Protein AF-A0A416ZL08-F1 (afdb_monomer_lite)

Structure (mmCIF, N/CA/C/O backbone):
data_AF-A0A416ZL08-F1
#
_entry.id   AF-A0A416ZL08-F1
#
loop_
_atom_site.group_PDB
_atom_site.id
_atom_site.type_symbol
_atom_site.label_atom_id
_atom_site.label_alt_id
_atom_site.label_comp_id
_atom_site.label_asym_id
_atom_site.label_entity_id
_atom_site.label_seq_id
_atom_site.pdbx_PDB_ins_code
_atom_site.Cartn_x
_atom_site.Cartn_y
_atom_site.Cartn_z
_atom_site.occupancy
_atom_site.B_iso_or_equiv
_atom_site.auth_seq_id
_atom_site.auth_comp_id
_atom_site.auth_asym_id
_atom_site.auth_atom_id
_atom_site.pdbx_PDB_model_num
ATOM 1 N N . MET A 1 1 ? 35.068 2.339 -44.723 1.00 61.75 1 MET A N 1
ATOM 2 C CA . MET A 1 1 ? 34.286 2.954 -43.626 1.00 61.75 1 MET A CA 1
ATOM 3 C C . MET A 1 1 ? 35.271 3.389 -42.554 1.00 61.75 1 MET A C 1
ATOM 5 O O . MET A 1 1 ? 36.234 2.659 -42.349 1.00 61.75 1 MET A O 1
ATOM 9 N N . ALA A 1 2 ? 35.086 4.562 -41.941 1.00 67.25 2 ALA A N 1
ATOM 10 C CA . ALA A 1 2 ? 35.896 4.962 -40.785 1.00 67.25 2 ALA A CA 1
ATOM 11 C C . ALA A 1 2 ? 35.745 3.919 -39.664 1.00 67.25 2 ALA A C 1
ATOM 13 O O . ALA A 1 2 ? 34.675 3.313 -39.539 1.00 67.25 2 ALA A O 1
ATOM 14 N N . LYS A 1 3 ? 36.813 3.651 -38.903 1.00 76.50 3 LYS A N 1
ATOM 15 C CA . LYS A 1 3 ? 36.741 2.687 -37.804 1.00 76.50 3 LYS A CA 1
ATOM 16 C C . LYS A 1 3 ? 36.003 3.338 -36.642 1.00 76.50 3 LYS A C 1
ATOM 18 O O . LYS A 1 3 ? 36.237 4.497 -36.326 1.00 76.50 3 LYS A O 1
ATOM 23 N N . PHE A 1 4 ? 35.131 2.572 -35.989 1.00 71.56 4 PHE A N 1
ATOM 24 C CA . PHE A 1 4 ? 34.361 3.048 -34.837 1.00 71.56 4 PHE A CA 1
ATOM 25 C C . PHE A 1 4 ? 35.253 3.570 -33.696 1.00 71.56 4 PHE A C 1
ATOM 27 O O . PHE A 1 4 ? 34.863 4.466 -32.960 1.00 71.56 4 PHE A O 1
ATOM 34 N N . THR A 1 5 ? 36.475 3.043 -33.601 1.00 77.12 5 THR A N 1
ATOM 35 C CA . THR A 1 5 ? 37.510 3.436 -32.636 1.00 77.12 5 THR A CA 1
ATOM 36 C C . THR A 1 5 ? 38.095 4.826 -32.863 1.00 77.12 5 THR A C 1
ATOM 38 O O . THR A 1 5 ? 38.762 5.338 -31.973 1.00 77.12 5 THR A O 1
ATOM 41 N N . ASP A 1 6 ? 37.875 5.425 -34.034 1.00 85.44 6 ASP A N 1
ATOM 42 C CA . ASP A 1 6 ? 38.480 6.706 -34.408 1.00 85.44 6 ASP A CA 1
ATOM 43 C C . ASP A 1 6 ? 37.543 7.892 -34.092 1.00 85.44 6 ASP A C 1
ATOM 45 O O . ASP A 1 6 ? 37.894 9.048 -34.330 1.00 85.44 6 ASP A O 1
ATOM 49 N N . TYR A 1 7 ? 36.337 7.624 -33.573 1.00 83.12 7 TYR A N 1
ATOM 50 C CA . TYR A 1 7 ? 35.376 8.654 -33.186 1.00 83.12 7 TYR A CA 1
ATOM 51 C C . TYR A 1 7 ? 35.675 9.199 -31.788 1.00 83.12 7 TYR A C 1
ATOM 53 O O . TYR A 1 7 ? 35.895 8.447 -30.841 1.00 83.12 7 TYR A O 1
ATOM 61 N N . THR A 1 8 ? 35.631 10.523 -31.646 1.00 87.12 8 THR A N 1
ATOM 62 C CA . THR A 1 8 ? 35.715 11.195 -30.345 1.00 87.12 8 THR A CA 1
ATOM 63 C C . THR A 1 8 ? 34.460 10.923 -29.521 1.00 87.12 8 THR A C 1
ATOM 65 O O . THR A 1 8 ? 33.347 11.013 -30.046 1.00 87.12 8 THR A O 1
ATOM 68 N N . GLU A 1 9 ? 34.628 10.642 -28.229 1.00 86.69 9 GLU A N 1
ATOM 69 C CA . GLU A 1 9 ? 33.509 10.467 -27.303 1.00 86.69 9 GLU A CA 1
ATOM 70 C C . GLU A 1 9 ? 32.683 11.755 -27.177 1.00 86.69 9 GLU A C 1
ATOM 72 O O . GLU A 1 9 ? 33.221 12.861 -27.093 1.00 86.69 9 GLU A O 1
ATOM 77 N N . LYS A 1 10 ? 31.358 11.595 -27.142 1.00 88.56 10 LYS A N 1
ATOM 78 C CA . LYS A 1 10 ? 30.406 12.653 -26.810 1.00 88.56 10 LYS A CA 1
ATOM 79 C C . LYS A 1 10 ? 29.664 12.238 -25.544 1.00 88.56 10 LYS A C 1
ATOM 81 O O . LYS A 1 10 ? 28.910 11.271 -25.572 1.00 88.56 10 LYS A O 1
ATOM 86 N N . THR A 1 11 ? 29.886 12.962 -24.452 1.00 90.44 11 THR A N 1
ATOM 87 C CA . THR A 1 11 ? 29.337 12.633 -23.125 1.00 90.44 11 THR A CA 1
ATOM 88 C C . THR A 1 11 ? 27.880 13.059 -22.959 1.00 90.44 11 THR A C 1
ATOM 90 O O . THR A 1 11 ? 27.131 12.422 -22.225 1.00 90.44 11 THR A O 1
ATOM 93 N N . GLU A 1 12 ? 27.461 14.110 -23.666 1.00 92.62 12 GLU A N 1
ATOM 94 C CA . GLU A 1 12 ? 26.107 14.663 -23.600 1.00 92.62 12 GLU A CA 1
ATOM 95 C C . GLU A 1 12 ? 25.468 14.670 -24.994 1.00 92.62 12 GLU A C 1
ATOM 97 O O . GLU A 1 12 ? 25.734 15.572 -25.799 1.00 92.62 12 GLU A O 1
ATOM 102 N N . PRO A 1 13 ? 24.658 13.653 -25.332 1.00 91.56 13 PRO A N 1
ATOM 103 C CA . PRO A 1 13 ? 23.921 13.647 -26.583 1.00 91.56 13 PRO A CA 1
ATOM 104 C C . PRO A 1 13 ? 22.795 14.688 -26.555 1.00 91.56 13 PRO A C 1
ATOM 106 O O . PRO A 1 13 ? 22.121 14.883 -25.546 1.00 91.56 13 PRO A O 1
ATOM 109 N N . VAL A 1 14 ? 22.560 15.331 -27.693 1.00 95.19 14 VAL A N 1
ATOM 110 C CA . VAL A 1 14 ? 21.415 16.220 -27.926 1.00 95.19 14 VAL A CA 1
ATOM 111 C C . VAL A 1 14 ? 20.379 15.516 -28.791 1.00 95.19 14 VAL A C 1
ATOM 113 O O . VAL A 1 14 ? 20.709 14.627 -29.573 1.00 95.19 14 VAL A O 1
ATOM 116 N N . ASP A 1 15 ? 19.118 15.941 -28.711 1.00 96.06 15 ASP A N 1
ATOM 117 C CA . ASP A 1 15 ? 18.004 15.289 -29.412 1.00 96.06 15 ASP A CA 1
ATOM 118 C C . ASP A 1 15 ? 18.217 15.112 -30.921 1.00 96.06 15 ASP A C 1
ATOM 120 O O . ASP A 1 15 ? 17.666 14.175 -31.500 1.00 96.06 15 ASP A O 1
ATOM 124 N N . THR A 1 16 ? 18.997 15.991 -31.554 1.00 96.31 16 THR A N 1
ATOM 125 C CA . THR A 1 16 ? 19.310 15.973 -32.990 1.00 96.31 16 THR A CA 1
ATOM 126 C C . THR A 1 16 ? 20.454 15.031 -33.373 1.00 96.31 16 THR A C 1
ATOM 128 O O . THR A 1 16 ? 20.628 14.768 -34.565 1.00 96.31 16 THR A O 1
ATOM 131 N N . ASP A 1 17 ? 21.207 14.498 -32.407 1.00 94.69 17 ASP A N 1
ATOM 132 C CA . ASP A 1 17 ? 22.281 13.538 -32.668 1.00 94.69 17 ASP A CA 1
ATOM 133 C C . ASP A 1 17 ? 21.744 12.259 -33.293 1.00 94.69 17 ASP A C 1
ATOM 135 O O . ASP A 1 17 ? 20.591 11.891 -33.091 1.00 94.69 17 ASP A O 1
ATOM 139 N N . LEU A 1 18 ? 22.582 11.557 -34.053 1.00 92.62 18 LEU A N 1
ATOM 140 C CA . LEU A 1 18 ? 22.176 10.353 -34.766 1.00 92.62 18 LEU A CA 1
ATOM 141 C C . LEU A 1 18 ? 22.710 9.096 -34.081 1.00 92.62 18 LEU A C 1
ATOM 143 O O . LEU A 1 18 ? 23.916 8.920 -33.939 1.00 92.62 18 LEU A O 1
ATOM 147 N N . ALA A 1 19 ? 21.802 8.185 -33.744 1.00 89.38 19 ALA A N 1
ATOM 148 C CA . ALA A 1 19 ? 22.124 6.819 -33.362 1.00 89.38 19 ALA A CA 1
ATOM 149 C C . ALA A 1 19 ? 21.985 5.908 -34.586 1.00 89.38 19 ALA A C 1
ATOM 151 O O . ALA A 1 19 ? 20.948 5.917 -35.256 1.00 89.38 19 ALA A O 1
ATOM 152 N N . LEU A 1 20 ? 23.020 5.122 -34.877 1.00 89.06 20 LEU A N 1
ATOM 153 C CA . LEU A 1 20 ? 23.013 4.112 -35.935 1.00 89.06 20 LEU A CA 1
ATOM 154 C C . LEU A 1 20 ? 22.696 2.742 -35.338 1.00 89.06 20 LEU A C 1
ATOM 156 O O . LEU A 1 20 ? 23.271 2.355 -34.325 1.00 89.06 20 LEU A O 1
ATOM 160 N N . ILE A 1 21 ? 21.803 2.004 -35.991 1.00 90.69 21 ILE A N 1
ATOM 161 C CA . ILE A 1 21 ? 21.460 0.631 -35.625 1.00 90.69 21 ILE A CA 1
ATOM 162 C C . ILE A 1 21 ? 21.461 -0.266 -36.860 1.00 90.69 21 ILE A C 1
ATOM 164 O O . ILE A 1 21 ? 21.239 0.193 -37.984 1.00 90.69 21 ILE A O 1
ATOM 168 N N . TYR A 1 22 ? 21.646 -1.561 -36.640 1.00 93.50 22 TYR A N 1
ATOM 169 C CA . TYR A 1 22 ? 21.413 -2.567 -37.665 1.00 93.50 22 TYR A CA 1
ATOM 170 C C . TYR A 1 22 ? 19.979 -3.096 -37.553 1.00 93.50 22 TYR A C 1
ATOM 172 O O . TYR A 1 22 ? 19.615 -3.727 -36.559 1.00 93.50 22 TYR A O 1
ATOM 180 N N . ASP A 1 23 ? 19.149 -2.832 -38.563 1.00 93.88 23 ASP A N 1
ATOM 181 C CA . ASP A 1 23 ? 17.809 -3.409 -38.657 1.00 93.88 23 ASP A CA 1
ATOM 182 C C . ASP A 1 23 ? 17.938 -4.870 -39.089 1.00 93.88 23 ASP A C 1
ATOM 184 O O . ASP A 1 23 ? 18.215 -5.168 -40.252 1.00 93.88 23 ASP A O 1
ATOM 188 N N . THR A 1 24 ? 17.770 -5.780 -38.130 1.00 95.12 24 THR A N 1
ATOM 189 C CA . THR A 1 24 ? 17.949 -7.219 -38.357 1.00 95.12 24 THR A CA 1
ATOM 190 C C . THR A 1 24 ? 16.922 -7.785 -39.353 1.00 95.12 24 THR A C 1
ATOM 192 O O . THR A 1 24 ? 17.351 -8.454 -40.295 1.00 95.12 24 THR A O 1
ATOM 195 N N . PRO A 1 25 ? 15.604 -7.503 -39.234 1.00 94.56 25 PRO A N 1
ATOM 196 C CA . PRO A 1 25 ? 14.620 -7.907 -40.244 1.00 94.56 25 PRO A CA 1
ATOM 197 C C . PRO A 1 25 ? 14.918 -7.402 -41.661 1.00 94.56 25 PRO A C 1
ATOM 199 O O . PRO A 1 25 ? 14.831 -8.172 -42.616 1.00 94.56 25 PRO A O 1
ATOM 202 N N . ALA A 1 26 ? 15.275 -6.123 -41.814 1.00 94.75 26 ALA A N 1
ATOM 203 C CA . ALA A 1 26 ? 15.503 -5.519 -43.128 1.00 94.75 26 ALA A CA 1
ATOM 204 C C . ALA A 1 26 ? 16.938 -5.710 -43.656 1.00 94.75 26 ALA A C 1
ATOM 206 O O . ALA A 1 26 ? 17.207 -5.392 -44.812 1.00 94.75 26 ALA A O 1
ATOM 207 N N . LYS A 1 27 ? 17.855 -6.220 -42.824 1.00 94.62 27 LYS A N 1
ATOM 208 C CA . LYS A 1 27 ? 19.287 -6.418 -43.107 1.00 94.62 27 LYS A CA 1
ATOM 209 C C . LYS A 1 27 ? 20.016 -5.156 -43.585 1.00 94.62 27 LYS A C 1
ATOM 211 O O . LYS A 1 27 ? 20.965 -5.241 -44.365 1.00 94.62 27 LYS A O 1
ATOM 216 N N . VAL A 1 28 ? 19.597 -3.983 -43.112 1.00 93.31 28 VAL A N 1
ATOM 217 C CA . VAL A 1 28 ? 20.168 -2.680 -43.497 1.00 93.31 28 VAL A CA 1
ATOM 218 C C . VAL A 1 28 ? 20.483 -1.825 -42.273 1.00 93.31 28 VAL A C 1
ATOM 220 O O . VAL A 1 28 ? 19.821 -1.920 -41.241 1.00 93.31 28 VAL A O 1
ATOM 223 N N . ASN A 1 29 ? 21.474 -0.941 -42.393 1.00 92.31 29 ASN A N 1
ATOM 224 C CA . ASN A 1 29 ? 21.739 0.066 -41.367 1.00 92.31 29 ASN A CA 1
ATOM 225 C C . ASN A 1 29 ? 20.660 1.156 -41.416 1.00 92.31 29 ASN A C 1
ATOM 227 O O . ASN A 1 29 ? 20.378 1.713 -42.478 1.00 92.31 29 ASN A O 1
ATOM 231 N N . LYS A 1 30 ? 20.086 1.488 -40.260 1.00 93.50 30 LYS A N 1
ATOM 232 C CA . LYS A 1 30 ? 19.145 2.600 -40.083 1.00 93.50 30 LYS A CA 1
ATOM 233 C C . LYS A 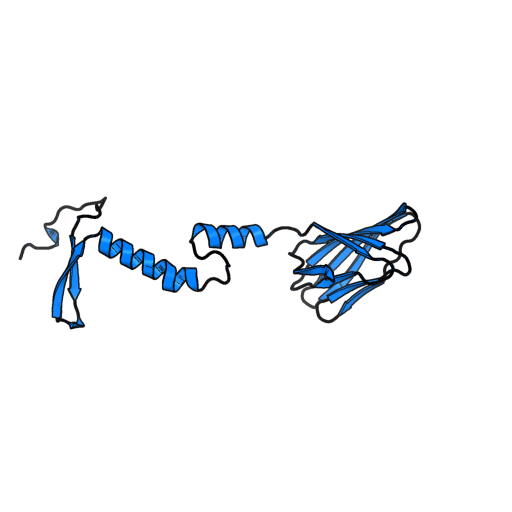1 30 ? 19.697 3.596 -39.073 1.00 93.50 30 LYS A C 1
ATOM 235 O O . LYS A 1 30 ? 20.590 3.279 -38.291 1.00 93.50 30 LYS A O 1
ATOM 240 N N . LYS A 1 31 ? 19.153 4.812 -39.095 1.00 93.06 31 LYS A N 1
ATOM 241 C CA . LYS A 1 31 ? 19.478 5.858 -38.126 1.00 93.06 31 LYS A CA 1
ATOM 242 C C . LYS A 1 31 ? 18.222 6.423 -37.478 1.00 93.06 31 LYS A C 1
ATOM 244 O O . LYS A 1 31 ? 17.202 6.575 -38.149 1.00 93.06 31 LYS A O 1
ATOM 249 N N . PHE A 1 32 ? 18.336 6.793 -36.211 1.00 93.69 32 PHE A N 1
ATOM 250 C CA . PHE A 1 32 ? 17.354 7.599 -35.493 1.00 93.69 32 PHE A CA 1
ATOM 251 C C . PHE A 1 32 ? 18.018 8.857 -34.968 1.00 93.69 32 PHE A C 1
ATOM 253 O O . PHE A 1 32 ? 19.224 8.867 -34.740 1.00 93.69 32 PHE A O 1
ATOM 260 N N . THR A 1 33 ? 17.224 9.894 -34.733 1.00 96.12 33 THR A N 1
ATOM 261 C CA . THR A 1 33 ? 17.669 10.960 -33.843 1.00 96.12 33 THR A CA 1
ATOM 262 C C . THR A 1 33 ? 17.660 10.445 -32.399 1.00 96.12 33 THR A C 1
ATOM 264 O O . THR A 1 33 ? 16.816 9.610 -32.051 1.00 96.12 33 THR A O 1
ATOM 267 N N . PHE A 1 34 ? 18.569 10.919 -31.550 1.00 94.94 34 PHE A N 1
ATOM 268 C CA . PHE A 1 34 ? 18.634 10.522 -30.145 1.00 94.94 34 PHE A CA 1
ATOM 269 C C . PHE A 1 34 ? 17.312 10.825 -29.434 1.00 94.94 34 PHE A C 1
ATOM 271 O O . PHE A 1 34 ? 16.800 9.975 -28.711 1.00 94.94 34 PHE A O 1
ATOM 278 N N . GLY A 1 35 ? 16.674 11.956 -29.755 1.00 95.75 35 GLY A N 1
ATOM 279 C CA . GLY A 1 35 ? 15.355 12.299 -29.222 1.00 95.75 35 GLY A CA 1
ATOM 280 C C . GLY A 1 35 ? 14.266 11.288 -29.605 1.00 95.75 35 GLY A C 1
ATOM 281 O O . GLY A 1 35 ? 13.401 10.967 -28.790 1.00 95.75 35 GLY A O 1
ATOM 282 N N . ASN A 1 36 ? 14.307 10.720 -30.818 1.00 96.06 36 ASN A N 1
ATOM 283 C CA . ASN A 1 36 ? 13.363 9.671 -31.222 1.00 96.06 36 ASN A CA 1
ATOM 284 C C . ASN A 1 36 ? 13.640 8.343 -30.507 1.00 96.06 36 ASN A C 1
ATOM 286 O O . ASN A 1 36 ? 12.696 7.669 -30.092 1.00 96.06 36 ASN A O 1
ATOM 290 N N . LEU A 1 37 ? 14.916 7.985 -30.334 1.00 94.44 37 LEU A N 1
ATOM 291 C CA . LEU A 1 37 ? 15.312 6.802 -29.572 1.00 94.44 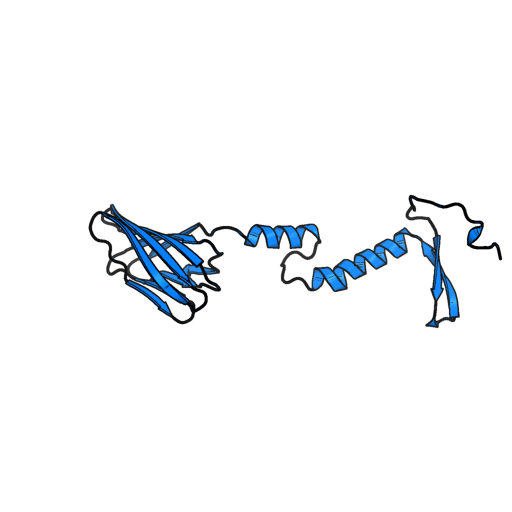37 LEU A CA 1
ATOM 292 C C . LEU A 1 37 ? 14.882 6.925 -28.103 1.00 94.44 37 LEU A C 1
ATOM 294 O O . LEU A 1 37 ? 14.230 6.024 -27.580 1.00 94.44 37 LEU A O 1
ATOM 298 N N . TRP A 1 38 ? 15.162 8.062 -27.462 1.00 94.12 38 TRP A N 1
ATOM 299 C CA . TRP A 1 38 ? 14.767 8.335 -26.082 1.00 94.12 38 TRP A CA 1
ATOM 300 C C . TRP A 1 38 ? 13.249 8.302 -25.897 1.00 94.12 38 TRP A C 1
ATOM 302 O O . TRP A 1 38 ? 12.761 7.627 -24.994 1.00 94.12 38 TRP A O 1
ATOM 312 N N . LYS A 1 39 ? 12.477 8.939 -26.791 1.00 94.00 39 LYS A N 1
ATOM 313 C CA . LYS A 1 39 ? 11.004 8.864 -26.770 1.00 94.00 39 LYS A CA 1
ATOM 314 C C . LYS A 1 39 ? 10.497 7.424 -26.844 1.00 94.00 39 LYS A C 1
ATOM 316 O O . LYS A 1 39 ? 9.542 7.079 -26.149 1.00 94.00 39 LYS A O 1
ATOM 321 N N . TRP A 1 40 ? 11.121 6.580 -27.667 1.00 94.06 40 TRP A N 1
ATOM 322 C CA . TRP A 1 40 ? 10.766 5.164 -27.757 1.00 94.06 40 TRP A CA 1
ATOM 323 C C . TRP A 1 40 ? 11.103 4.400 -26.465 1.00 94.06 40 TRP A C 1
ATOM 325 O O . TRP A 1 40 ? 10.239 3.686 -25.955 1.00 94.06 40 TRP A O 1
ATOM 335 N N . ILE A 1 41 ? 12.297 4.604 -25.893 1.00 93.44 41 ILE A N 1
ATOM 336 C CA . ILE A 1 41 ? 12.715 4.000 -24.613 1.00 93.44 41 ILE A CA 1
ATOM 337 C C . ILE A 1 41 ? 11.774 4.430 -23.480 1.00 93.44 41 ILE A C 1
ATOM 339 O O . ILE A 1 41 ? 11.243 3.586 -22.761 1.00 93.44 41 ILE A O 1
ATOM 343 N N . ALA A 1 42 ? 11.503 5.729 -23.352 1.00 92.62 42 ALA A N 1
ATOM 344 C CA . ALA A 1 42 ? 10.604 6.270 -22.337 1.00 92.62 42 ALA A CA 1
ATOM 345 C C . ALA A 1 42 ? 9.192 5.677 -22.464 1.00 92.62 42 ALA A C 1
ATOM 347 O O . ALA A 1 42 ? 8.591 5.277 -21.466 1.00 92.62 42 ALA A O 1
ATOM 348 N N . LYS A 1 43 ? 8.682 5.539 -23.696 1.00 92.00 43 LYS A N 1
ATOM 349 C CA . LYS A 1 43 ? 7.395 4.882 -23.949 1.00 92.00 43 LYS A CA 1
ATOM 350 C C . LYS A 1 43 ? 7.403 3.425 -23.487 1.00 92.00 43 LYS A C 1
ATOM 352 O O . LYS A 1 43 ? 6.430 3.012 -22.868 1.00 92.00 43 LYS A O 1
ATOM 357 N N . LYS A 1 44 ? 8.478 2.673 -23.751 1.00 93.19 44 LYS A N 1
ATOM 358 C CA . LYS A 1 44 ? 8.630 1.279 -23.303 1.00 93.19 44 LYS A CA 1
ATOM 359 C C . LYS A 1 44 ? 8.634 1.157 -21.781 1.00 93.19 44 LYS A C 1
ATOM 361 O O . LYS A 1 44 ? 7.881 0.347 -21.253 1.00 93.19 44 LYS A O 1
ATOM 366 N N . ILE A 1 45 ? 9.380 2.013 -21.080 1.00 91.44 45 ILE A N 1
ATOM 367 C CA . ILE A 1 45 ? 9.400 2.051 -19.606 1.00 91.44 45 ILE A CA 1
ATOM 368 C C . ILE A 1 45 ? 7.990 2.280 -19.043 1.00 91.44 45 ILE A C 1
ATOM 370 O O . ILE A 1 45 ? 7.570 1.592 -18.113 1.00 91.44 45 ILE A O 1
ATOM 374 N N . VAL A 1 46 ? 7.228 3.213 -19.621 1.00 89.06 46 VAL A N 1
ATOM 375 C CA . VAL A 1 46 ? 5.850 3.477 -19.181 1.00 89.06 46 VAL A CA 1
ATOM 376 C C . VAL A 1 46 ? 4.921 2.311 -19.523 1.00 89.06 46 VAL A C 1
ATOM 378 O O . VAL A 1 46 ? 4.162 1.873 -18.664 1.00 89.06 46 VAL A O 1
ATOM 381 N N . SER A 1 47 ? 4.963 1.798 -20.757 1.00 88.94 47 SER A N 1
ATOM 382 C CA . SER A 1 47 ? 3.994 0.806 -21.238 1.00 88.94 47 SER A CA 1
ATOM 383 C C . SER A 1 47 ? 4.238 -0.611 -20.739 1.00 88.94 47 SER A C 1
ATOM 385 O O . SER A 1 47 ? 3.282 -1.376 -20.667 1.00 88.94 47 SER A O 1
ATOM 387 N N . GLU A 1 48 ? 5.485 -0.976 -20.452 1.00 90.31 48 GLU A N 1
ATOM 388 C CA . GLU A 1 48 ? 5.869 -2.330 -20.029 1.00 90.31 48 GLU A CA 1
ATOM 389 C C . GLU A 1 48 ? 6.301 -2.392 -18.560 1.00 90.31 48 GLU A C 1
ATOM 391 O O . GLU A 1 48 ? 6.266 -3.469 -17.984 1.00 90.31 48 GLU A O 1
ATOM 396 N N . GLY A 1 49 ? 6.682 -1.267 -17.944 1.00 88.00 49 GLY A N 1
ATOM 397 C CA . GLY A 1 49 ? 7.044 -1.200 -16.526 1.00 88.00 49 GLY A CA 1
ATOM 398 C C . GLY A 1 49 ? 5.941 -0.572 -15.678 1.00 88.00 49 GLY A C 1
ATOM 399 O O . GLY A 1 49 ? 5.230 -1.257 -14.950 1.00 88.00 49 GLY A O 1
ATOM 400 N N . ILE A 1 50 ? 5.777 0.750 -15.775 1.00 87.38 50 ILE A N 1
ATOM 401 C CA . ILE A 1 50 ? 4.903 1.513 -14.860 1.00 87.38 50 ILE A CA 1
ATOM 402 C C . ILE A 1 50 ? 3.421 1.149 -15.008 1.00 87.38 50 ILE A C 1
ATOM 404 O O . ILE A 1 50 ? 2.681 1.144 -14.026 1.00 87.38 50 ILE A O 1
ATOM 408 N N . SER A 1 51 ? 2.977 0.799 -16.214 1.00 86.88 51 SER A N 1
ATOM 409 C CA . SER A 1 51 ? 1.610 0.328 -16.471 1.00 86.88 51 SER A CA 1
ATOM 410 C C . SER A 1 51 ? 1.238 -0.929 -15.673 1.00 86.88 51 SER A C 1
ATOM 412 O O . SER A 1 51 ? 0.059 -1.099 -15.364 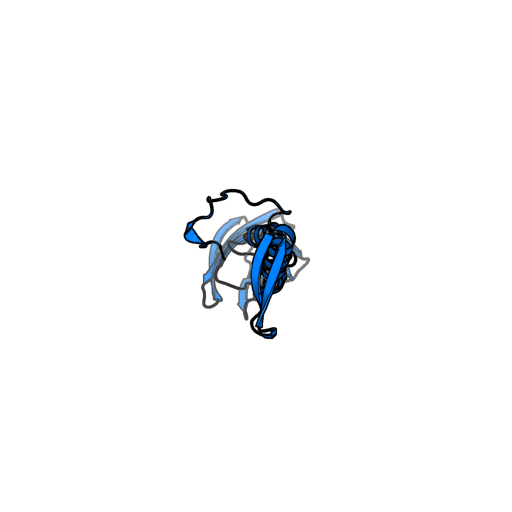1.00 86.88 51 SER A O 1
ATOM 414 N N . GLN A 1 52 ? 2.220 -1.771 -15.323 1.00 89.38 52 GLN A N 1
ATOM 415 C CA . GLN A 1 52 ? 2.024 -3.024 -14.591 1.00 89.38 52 GLN A CA 1
ATOM 416 C C . GLN A 1 52 ? 1.883 -2.825 -13.077 1.00 89.38 52 GLN A C 1
ATOM 418 O O . GLN A 1 52 ? 1.443 -3.741 -12.391 1.00 89.38 52 GLN A O 1
ATOM 423 N N . LEU A 1 53 ? 2.245 -1.654 -12.541 1.00 90.81 53 LEU A N 1
ATOM 424 C CA . LEU A 1 53 ? 2.081 -1.365 -11.116 1.00 90.81 53 LEU A CA 1
ATOM 425 C C . LEU A 1 53 ? 0.594 -1.302 -10.756 1.00 90.81 53 LEU A C 1
ATOM 427 O O . LEU A 1 53 ? -0.189 -0.710 -11.495 1.00 90.81 53 LEU A O 1
ATOM 431 N N . GLU A 1 54 ? 0.200 -1.820 -9.595 1.00 87.44 54 GLU A N 1
ATOM 432 C CA . GLU A 1 54 ? -1.168 -1.697 -9.058 1.00 87.44 54 GLU A CA 1
ATOM 433 C C . GLU A 1 54 ? -1.414 -0.321 -8.405 1.00 87.44 54 GLU A C 1
ATOM 435 O O . GLU A 1 54 ? -1.921 -0.208 -7.296 1.00 87.44 54 GLU A O 1
ATOM 440 N N . THR A 1 55 ? -1.027 0.751 -9.097 1.00 89.12 55 THR A N 1
ATOM 441 C CA . THR A 1 55 ? -1.256 2.146 -8.695 1.00 89.12 55 THR A CA 1
ATOM 442 C C . THR A 1 55 ? -2.266 2.805 -9.629 1.00 89.12 55 THR A C 1
ATOM 444 O O . THR A 1 55 ? -2.318 2.502 -10.828 1.00 89.12 55 THR A O 1
ATOM 447 N N . THR A 1 56 ? -3.073 3.724 -9.112 1.00 90.75 56 THR A N 1
ATOM 448 C CA . THR A 1 56 ? -3.988 4.547 -9.910 1.00 90.75 56 THR A CA 1
ATOM 449 C C . THR A 1 56 ? -3.225 5.554 -10.777 1.00 90.75 56 THR A C 1
ATOM 451 O O . THR A 1 56 ? -3.608 5.792 -11.925 1.00 90.75 56 THR A O 1
ATOM 454 N N . ASN A 1 57 ? -2.094 6.085 -10.298 1.00 90.38 57 ASN A N 1
ATOM 455 C CA . ASN A 1 57 ? -1.225 6.968 -11.073 1.00 90.38 57 ASN A CA 1
ATOM 456 C C . ASN A 1 57 ? -0.140 6.180 -11.831 1.00 90.38 57 ASN A C 1
ATOM 458 O O . ASN A 1 57 ? 0.652 5.456 -11.230 1.00 90.38 57 ASN A O 1
ATOM 462 N N . LYS A 1 58 ? -0.077 6.348 -13.162 1.00 89.69 58 LYS A N 1
ATOM 463 C CA . LYS A 1 58 ? 0.860 5.645 -14.068 1.00 89.69 58 LYS A CA 1
ATOM 464 C C . LYS A 1 58 ? 2.072 6.479 -14.503 1.00 89.69 58 LYS A C 1
ATOM 466 O O . LYS A 1 58 ? 2.729 6.162 -15.493 1.00 89.69 58 LYS A O 1
ATOM 471 N N . THR A 1 59 ? 2.372 7.562 -13.795 1.00 89.50 59 THR A N 1
ATOM 472 C CA . THR A 1 59 ? 3.653 8.275 -13.932 1.00 89.50 59 THR A CA 1
ATOM 473 C C . THR A 1 59 ? 4.656 7.735 -12.914 1.00 89.50 59 THR A C 1
ATOM 475 O O . THR A 1 59 ? 4.246 7.274 -11.852 1.00 89.50 59 THR A O 1
ATOM 478 N N . ILE A 1 60 ? 5.964 7.814 -13.200 1.00 88.00 60 ILE A N 1
ATOM 479 C CA . ILE A 1 60 ? 6.999 7.318 -12.270 1.00 88.00 60 ILE A CA 1
ATOM 480 C C . ILE A 1 60 ? 6.861 7.975 -10.881 1.00 88.00 60 ILE A C 1
ATOM 482 O O . ILE A 1 60 ? 6.711 7.241 -9.905 1.00 88.00 60 ILE A O 1
ATOM 486 N N . PRO A 1 61 ? 6.831 9.319 -10.745 1.00 91.62 61 PRO A N 1
ATOM 487 C CA . PRO A 1 61 ? 6.706 9.939 -9.426 1.00 91.62 61 PRO A CA 1
ATOM 488 C C . PRO A 1 61 ? 5.329 9.704 -8.802 1.00 91.62 61 PRO A C 1
ATOM 490 O O . PRO A 1 61 ? 5.220 9.555 -7.591 1.00 91.62 61 PRO A O 1
ATOM 493 N N . GLY A 1 62 ? 4.274 9.654 -9.619 1.00 91.88 62 GLY A N 1
ATOM 494 C CA . GLY A 1 62 ? 2.915 9.450 -9.138 1.00 91.88 62 GLY A CA 1
ATOM 495 C C . GLY A 1 62 ? 2.701 8.074 -8.513 1.00 91.88 62 GLY A C 1
ATOM 496 O O . GLY A 1 62 ? 2.174 7.999 -7.409 1.00 91.88 62 GLY A O 1
ATOM 497 N N . ALA A 1 63 ? 3.163 7.009 -9.174 1.00 91.06 63 ALA A N 1
ATOM 498 C CA . ALA A 1 63 ? 3.090 5.649 -8.644 1.00 91.06 63 ALA A CA 1
ATOM 499 C C . ALA A 1 63 ? 3.879 5.502 -7.329 1.00 91.06 63 ALA A C 1
ATOM 501 O O . ALA A 1 63 ? 3.399 4.890 -6.378 1.00 91.06 63 ALA A O 1
ATOM 502 N N . ILE A 1 64 ? 5.070 6.111 -7.250 1.00 90.19 64 ILE A N 1
ATOM 503 C CA . ILE A 1 64 ? 5.900 6.118 -6.034 1.00 90.19 64 ILE A CA 1
ATOM 504 C C . ILE A 1 64 ? 5.205 6.876 -4.898 1.00 90.19 64 ILE A C 1
ATOM 506 O O . ILE A 1 64 ? 5.164 6.400 -3.766 1.00 90.19 64 ILE A O 1
ATOM 510 N N . ASN A 1 65 ? 4.649 8.053 -5.188 1.00 87.38 65 ASN A N 1
ATOM 511 C CA . ASN A 1 65 ? 3.968 8.862 -4.181 1.00 87.38 65 ASN A CA 1
ATOM 512 C C . ASN A 1 65 ? 2.718 8.166 -3.641 1.00 87.38 65 ASN A C 1
ATOM 514 O O . ASN A 1 65 ? 2.481 8.221 -2.440 1.00 87.38 65 ASN A O 1
ATOM 518 N N . GLU A 1 66 ? 1.959 7.489 -4.500 1.00 88.81 66 GLU A N 1
ATOM 519 C CA . GLU A 1 66 ? 0.792 6.701 -4.103 1.00 88.81 66 GLU A CA 1
ATOM 520 C C . GLU A 1 66 ? 1.175 5.524 -3.195 1.00 88.81 66 GLU A C 1
ATOM 522 O O . GLU A 1 66 ? 0.564 5.319 -2.145 1.00 88.81 66 GLU A O 1
ATOM 527 N N . LEU A 1 67 ? 2.242 4.795 -3.541 1.00 85.56 67 LEU A N 1
ATOM 528 C CA . LEU A 1 67 ? 2.790 3.750 -2.675 1.00 85.56 67 LEU A CA 1
ATOM 529 C C . LEU A 1 67 ? 3.178 4.317 -1.301 1.00 85.56 67 LEU A C 1
ATOM 531 O O . LEU A 1 67 ? 2.830 3.739 -0.274 1.00 85.56 67 LEU A O 1
ATOM 535 N N . ASN A 1 68 ? 3.851 5.469 -1.277 1.00 81.25 68 ASN A N 1
ATOM 536 C CA . ASN A 1 68 ? 4.273 6.117 -0.038 1.00 81.25 68 ASN A CA 1
ATOM 537 C C . ASN A 1 68 ? 3.086 6.641 0.785 1.00 81.25 68 ASN A C 1
ATOM 539 O O . ASN A 1 68 ? 3.098 6.514 2.008 1.00 81.25 68 ASN A O 1
ATOM 543 N N . SER A 1 69 ? 2.040 7.193 0.165 1.00 76.44 69 SER A N 1
ATOM 544 C CA . SER A 1 69 ? 0.853 7.671 0.888 1.00 76.44 69 SER A CA 1
ATOM 545 C C . SER A 1 69 ? 0.038 6.533 1.498 1.00 76.44 69 SER A C 1
ATOM 547 O O . SER A 1 69 ? -0.558 6.704 2.557 1.00 76.44 69 SER A O 1
ATOM 549 N N . ASN A 1 70 ? 0.074 5.349 0.886 1.00 72.12 70 ASN A N 1
ATOM 550 C CA . ASN A 1 70 ? -0.603 4.158 1.397 1.00 72.12 70 ASN A CA 1
ATOM 551 C C . ASN A 1 70 ? 0.094 3.534 2.623 1.00 72.12 70 ASN A C 1
ATOM 553 O O . ASN A 1 70 ? -0.407 2.560 3.176 1.00 72.12 70 ASN A O 1
ATOM 557 N N . THR A 1 71 ? 1.220 4.092 3.089 1.00 64.31 71 THR A N 1
ATOM 558 C CA . THR A 1 71 ? 1.909 3.652 4.320 1.00 64.31 71 THR A CA 1
ATOM 559 C C . THR A 1 71 ? 1.398 4.335 5.599 1.00 64.31 71 THR A C 1
ATOM 561 O O . THR A 1 71 ? 1.978 4.154 6.668 1.00 64.31 71 THR A O 1
ATOM 564 N N . GLN A 1 72 ? 0.324 5.130 5.522 1.00 59.12 72 GLN A N 1
ATOM 565 C CA . GLN A 1 72 ? -0.141 5.946 6.646 1.00 59.12 72 GLN A CA 1
ATOM 566 C C . GLN A 1 72 ? -0.956 5.161 7.690 1.00 59.12 72 GLN A C 1
ATOM 568 O O . GLN A 1 72 ? -1.848 4.375 7.372 1.00 59.12 72 GLN A O 1
ATOM 573 N N . PHE A 1 73 ? -0.653 5.442 8.962 1.00 60.22 73 PHE A N 1
ATOM 574 C CA . PHE A 1 73 ? -1.426 5.044 10.138 1.00 60.22 73 PHE A CA 1
ATOM 575 C C . PHE A 1 73 ? -2.850 5.592 10.017 1.00 60.22 73 PHE A C 1
ATOM 577 O O . PHE A 1 73 ? -3.050 6.805 9.937 1.00 60.22 73 PHE A O 1
ATOM 584 N N . MET A 1 74 ? -3.846 4.710 9.995 1.00 62.56 74 MET A N 1
ATOM 585 C CA . MET A 1 74 ? -5.239 5.139 9.898 1.00 62.56 74 MET A CA 1
ATOM 586 C C . MET A 1 74 ? -5.717 5.676 11.245 1.00 62.56 74 MET A C 1
ATOM 588 O O . MET A 1 74 ? -5.621 4.981 12.255 1.00 62.56 74 MET A O 1
ATOM 592 N N . LEU A 1 75 ? -6.242 6.903 11.232 1.00 58.94 75 LEU A N 1
ATOM 593 C CA . LEU A 1 75 ? -6.946 7.550 12.335 1.00 58.94 75 LEU A CA 1
ATOM 594 C C . LEU A 1 75 ? -8.413 7.653 11.919 1.00 58.94 75 LEU A C 1
ATOM 596 O O . LEU A 1 75 ? -8.796 8.576 11.203 1.00 58.94 75 LEU A O 1
ATOM 600 N N . GLN A 1 76 ? -9.217 6.657 12.287 1.00 64.12 76 GLN A N 1
ATOM 601 C CA . GLN A 1 76 ? -10.597 6.556 11.813 1.00 64.12 76 GLN A CA 1
ATOM 602 C C . GLN A 1 76 ? -11.575 6.637 12.978 1.00 64.12 76 GLN A C 1
ATOM 604 O O . GLN A 1 76 ? -11.422 5.941 13.984 1.00 64.12 76 GLN A O 1
ATOM 609 N N . THR A 1 77 ? -12.572 7.512 12.847 1.00 58.16 77 THR A N 1
ATOM 610 C CA . THR A 1 77 ? -13.655 7.648 13.817 1.00 58.16 77 THR A CA 1
ATOM 611 C C . THR A 1 77 ? -14.893 6.909 13.323 1.00 58.16 77 THR A C 1
ATOM 613 O O . THR A 1 77 ? -15.281 7.025 12.163 1.00 58.16 77 THR A O 1
ATOM 616 N N . SER A 1 78 ? -15.522 6.132 14.199 1.00 64.81 78 SER A N 1
ATOM 617 C CA . SER A 1 78 ? -16.804 5.481 13.928 1.00 64.81 78 SER A CA 1
ATOM 618 C C . SER A 1 78 ? -17.751 5.758 15.081 1.00 64.81 78 SER A C 1
ATOM 620 O O . SER A 1 78 ? -17.386 5.568 16.235 1.00 64.81 78 SER A O 1
ATOM 622 N N . SER A 1 79 ? -18.951 6.237 14.768 1.00 59.62 79 SER A N 1
ATOM 623 C CA . SER A 1 79 ? -20.011 6.534 15.731 1.00 59.62 79 SER A CA 1
ATOM 624 C C . SER A 1 79 ? -21.259 5.783 15.301 1.00 59.62 79 SER A C 1
ATOM 626 O O . SER A 1 79 ? -21.777 6.019 14.207 1.00 59.62 79 SER A O 1
ATOM 628 N N . LYS A 1 80 ? -21.743 4.867 16.146 1.00 63.03 80 LYS A N 1
ATOM 629 C CA . LYS A 1 80 ? -22.937 4.068 15.850 1.00 63.03 80 LYS A CA 1
ATOM 630 C C . LYS A 1 80 ? -23.927 4.049 17.008 1.00 63.03 80 LYS A C 1
ATOM 632 O O . LYS A 1 80 ? -23.612 3.664 18.133 1.00 63.03 80 LYS A O 1
ATOM 637 N N . ASN A 1 81 ? -25.177 4.391 16.690 1.00 51.62 81 ASN A N 1
ATOM 638 C CA . ASN A 1 81 ? -26.353 4.121 17.521 1.00 51.62 81 ASN A CA 1
ATOM 639 C C . ASN A 1 81 ? -26.603 2.621 17.561 1.00 51.62 81 ASN A C 1
ATOM 641 O O . ASN A 1 81 ? -27.140 2.096 16.595 1.00 51.62 81 ASN A O 1
ATOM 645 N N . LYS A 1 82 ? -26.191 1.980 18.671 1.00 57.03 82 LYS A N 1
ATOM 646 C CA . LYS A 1 82 ? -26.311 0.538 18.949 1.00 57.03 82 LYS A CA 1
ATOM 647 C C . LYS A 1 82 ? -25.980 -0.308 17.723 1.00 57.03 82 LYS A C 1
ATOM 649 O O . LYS A 1 82 ? -26.881 -0.638 16.967 1.00 57.03 82 LYS A O 1
ATOM 654 N N . ASN A 1 83 ? -24.702 -0.626 17.528 1.00 69.44 83 ASN A N 1
ATOM 655 C CA . ASN A 1 83 ? -24.250 -1.746 16.704 1.00 69.44 83 ASN A CA 1
ATOM 656 C C . ASN A 1 83 ? -22.724 -1.852 16.725 1.00 69.44 83 ASN A C 1
ATOM 658 O O . ASN A 1 83 ? -22.020 -0.919 17.113 1.00 69.44 83 ASN A O 1
ATOM 662 N N . ASN A 1 84 ? -22.251 -2.999 16.252 1.00 81.06 84 ASN A N 1
ATOM 663 C CA . ASN A 1 84 ? -20.846 -3.338 16.112 1.00 81.06 84 ASN A CA 1
ATOM 664 C C . ASN A 1 84 ? -20.113 -2.358 15.186 1.00 81.06 84 ASN A C 1
ATOM 666 O O . ASN A 1 84 ? -20.639 -1.951 14.142 1.00 81.06 84 ASN A O 1
ATOM 670 N N . ILE A 1 85 ? -18.879 -2.027 15.548 1.00 85.56 85 ILE A N 1
ATOM 671 C CA . ILE A 1 85 ? -17.902 -1.411 14.654 1.00 85.56 85 ILE A CA 1
ATOM 672 C C . ILE A 1 85 ? -17.098 -2.550 14.039 1.00 85.56 85 ILE A C 1
ATOM 674 O O . ILE A 1 85 ? -16.395 -3.260 14.758 1.00 85.56 85 ILE A O 1
ATOM 678 N N . ASN A 1 86 ? -17.220 -2.729 12.725 1.00 87.00 86 ASN A N 1
ATOM 679 C CA . ASN A 1 86 ? -16.524 -3.786 12.001 1.00 87.00 86 ASN A CA 1
ATOM 680 C C . ASN A 1 86 ? -15.365 -3.181 11.221 1.00 87.00 86 ASN A C 1
ATOM 682 O O . ASN A 1 86 ? -15.565 -2.232 10.469 1.00 87.00 86 ASN A O 1
ATOM 686 N N . ILE A 1 87 ? -14.174 -3.741 11.381 1.00 86.56 87 ILE A N 1
ATOM 687 C CA . ILE A 1 87 ? -12.926 -3.240 10.812 1.00 86.56 87 ILE A CA 1
ATOM 688 C C . ILE A 1 87 ? -12.301 -4.367 9.992 1.00 86.56 87 ILE A C 1
ATOM 690 O O . ILE A 1 87 ? -12.034 -5.444 10.527 1.00 86.56 87 ILE A O 1
ATOM 694 N N . VAL A 1 88 ? -12.047 -4.128 8.704 1.00 86.94 88 VAL A N 1
ATOM 695 C CA . VAL A 1 88 ? -11.358 -5.105 7.844 1.00 86.94 88 VAL A CA 1
ATOM 696 C C . VAL A 1 88 ? -9.843 -5.005 8.043 1.00 86.94 88 VAL A C 1
ATOM 698 O O . VAL A 1 88 ? -9.243 -3.949 7.814 1.00 86.94 88 VAL A O 1
ATOM 701 N N . ILE A 1 89 ? -9.226 -6.120 8.445 1.00 86.88 89 ILE A N 1
ATOM 702 C CA . ILE A 1 89 ? -7.796 -6.245 8.763 1.00 86.88 89 ILE A CA 1
ATOM 703 C C . ILE A 1 89 ? -7.096 -7.217 7.802 1.00 86.88 89 ILE A C 1
ATOM 705 O O . ILE A 1 89 ? -7.357 -8.414 7.777 1.00 86.88 89 ILE A O 1
ATOM 709 N N . ASN A 1 90 ? -6.157 -6.725 6.993 1.00 82.62 90 ASN A N 1
ATOM 710 C CA . ASN A 1 90 ? -5.547 -7.557 5.942 1.00 82.62 90 ASN A CA 1
ATOM 711 C C . ASN A 1 90 ? -4.259 -8.270 6.366 1.00 82.62 90 ASN A C 1
ATOM 713 O O . ASN A 1 90 ? -3.845 -9.219 5.704 1.00 82.62 90 ASN A O 1
ATOM 717 N N . SER A 1 91 ? -3.644 -7.856 7.470 1.00 87.06 91 SER A N 1
ATOM 718 C CA . SER A 1 91 ? -2.376 -8.388 7.974 1.00 87.06 91 SER A CA 1
ATOM 719 C C . SER A 1 91 ? -2.323 -8.271 9.499 1.00 87.06 91 SER A C 1
ATOM 721 O O . SER A 1 91 ? -3.253 -7.735 10.105 1.00 87.06 91 SER A O 1
ATOM 723 N N . ARG A 1 92 ? -1.225 -8.743 10.102 1.00 91.00 92 ARG A N 1
ATOM 724 C CA . ARG A 1 92 ? -0.924 -8.511 11.519 1.00 91.00 92 ARG A CA 1
ATOM 725 C C . ARG A 1 92 ? -0.930 -7.015 11.819 1.00 91.00 92 ARG A C 1
ATOM 727 O O . ARG A 1 92 ? -0.396 -6.229 11.028 1.00 91.00 92 ARG A O 1
ATOM 734 N N . CYS A 1 93 ? -1.492 -6.621 12.950 1.00 89.06 93 CYS A N 1
ATOM 735 C CA . CYS A 1 93 ? -1.538 -5.221 13.337 1.00 89.06 93 CYS A CA 1
ATOM 736 C C . CYS A 1 93 ? -1.660 -5.027 14.838 1.00 89.06 93 CYS A C 1
ATOM 738 O O . CYS A 1 93 ? -2.177 -5.871 15.563 1.00 89.06 93 CYS A O 1
ATOM 740 N N . SER A 1 94 ? -1.234 -3.846 15.262 1.00 91.88 94 SER A N 1
ATOM 741 C CA . SER A 1 94 ? -1.476 -3.323 16.596 1.00 91.88 94 SER A CA 1
ATOM 742 C C . SER A 1 94 ? -2.450 -2.162 16.455 1.00 91.88 94 SER A C 1
ATOM 744 O O . SER A 1 94 ? -2.318 -1.337 15.544 1.00 91.88 94 SER A O 1
ATOM 746 N N . ILE A 1 95 ? -3.442 -2.103 17.332 1.00 91.00 95 ILE A N 1
ATOM 747 C CA . ILE A 1 95 ? -4.490 -1.091 17.325 1.00 91.00 95 ILE A CA 1
ATOM 748 C C . ILE A 1 95 ? -4.573 -0.455 18.708 1.00 91.00 95 ILE A C 1
ATOM 750 O O . ILE A 1 95 ? -4.627 -1.152 19.717 1.00 91.00 95 ILE A O 1
ATOM 754 N N . ILE A 1 96 ? -4.631 0.873 18.752 1.00 92.06 96 ILE A N 1
ATOM 755 C CA . ILE A 1 96 ? -5.081 1.617 19.926 1.00 92.06 96 ILE A CA 1
ATOM 756 C C . ILE A 1 96 ? -6.506 2.084 19.650 1.00 92.06 96 ILE A C 1
ATOM 758 O O . ILE A 1 96 ? -6.785 2.738 18.644 1.00 92.06 96 ILE A O 1
ATOM 762 N N . LEU A 1 97 ? -7.405 1.742 20.561 1.00 90.50 97 LEU A N 1
ATOM 763 C CA . LEU A 1 97 ? -8.822 2.031 20.478 1.00 90.50 97 LEU A CA 1
ATOM 764 C C . LEU A 1 97 ? -9.211 2.968 21.617 1.00 90.50 97 LEU A C 1
ATOM 766 O O . LEU A 1 97 ? -9.090 2.599 22.783 1.00 90.50 97 LEU A O 1
ATOM 770 N N . LEU A 1 98 ? -9.698 4.162 21.289 1.00 90.19 98 LEU A N 1
ATOM 771 C CA . LEU A 1 98 ? -10.283 5.088 22.255 1.00 90.19 98 LEU A CA 1
ATOM 772 C C . LEU A 1 98 ? -11.795 5.057 22.089 1.00 90.19 98 LEU A C 1
ATOM 774 O O . LEU A 1 98 ? -12.308 5.401 21.029 1.00 90.19 98 LEU A O 1
ATOM 778 N N . LEU A 1 99 ? -12.499 4.670 23.142 1.00 88.12 99 LEU A N 1
ATOM 779 C CA . LEU A 1 99 ? -13.944 4.523 23.159 1.00 88.12 99 LEU A CA 1
ATOM 780 C C . LEU A 1 99 ? -14.566 5.549 24.082 1.00 88.12 99 LEU A C 1
ATOM 782 O O . LEU A 1 99 ? -14.139 5.698 25.228 1.00 88.12 99 LEU A O 1
ATOM 786 N N . ASN A 1 100 ? -15.628 6.190 23.615 1.00 86.00 100 ASN A N 1
ATOM 787 C CA . ASN A 1 100 ? -16.511 6.973 24.457 1.00 86.00 100 ASN A CA 1
ATOM 788 C C . ASN A 1 100 ? -17.979 6.626 24.219 1.00 86.00 100 ASN A C 1
ATOM 790 O O . ASN A 1 100 ? -18.362 6.118 23.167 1.00 86.00 100 ASN A O 1
ATOM 794 N N . ASN A 1 101 ? -18.811 6.909 25.218 1.00 80.25 101 ASN A N 1
ATOM 795 C CA . ASN A 1 101 ? -20.258 6.740 25.127 1.00 80.25 101 ASN A CA 1
ATOM 796 C C . ASN A 1 101 ? -21.001 8.060 25.410 1.00 80.25 101 ASN A C 1
ATOM 798 O O . ASN A 1 101 ? -20.397 9.044 25.847 1.00 80.25 101 ASN A O 1
ATOM 802 N N . TYR A 1 102 ? -22.326 8.081 25.213 1.00 77.88 102 TYR A N 1
ATOM 803 C CA . TYR A 1 102 ? -23.161 9.261 25.499 1.00 77.88 102 TYR A CA 1
ATOM 804 C C . TYR A 1 102 ? -23.093 9.729 26.961 1.00 77.88 102 TYR A C 1
ATOM 806 O O . TYR A 1 102 ? -23.359 10.892 27.248 1.00 77.88 102 TYR A O 1
ATOM 814 N N . SER A 1 103 ? -22.719 8.847 27.891 1.00 80.12 103 SER A N 1
ATOM 815 C CA . SER A 1 103 ? -22.574 9.159 29.317 1.00 80.12 103 SER A CA 1
ATOM 816 C C . SER A 1 103 ? -21.221 9.798 29.671 1.00 80.12 103 SER A C 1
ATOM 818 O O . SER A 1 103 ? -20.945 10.031 30.850 1.00 80.12 103 SER A O 1
ATOM 820 N N . GLY A 1 104 ? -20.369 10.075 28.676 1.00 78.12 104 GLY A N 1
ATOM 821 C CA . GLY A 1 104 ? -19.049 10.678 28.869 1.00 78.12 104 GLY A CA 1
ATOM 822 C C . GLY A 1 104 ? -18.027 9.724 29.490 1.00 78.12 104 GLY A C 1
ATOM 823 O O . GLY A 1 104 ? -17.080 10.170 30.140 1.00 78.12 104 GLY A O 1
ATOM 824 N N . TYR A 1 105 ? -18.235 8.412 29.364 1.00 85.75 105 TYR A N 1
ATOM 825 C CA . TYR A 1 105 ? -17.269 7.413 29.820 1.00 85.75 105 TYR A CA 1
ATOM 826 C C . TYR A 1 105 ? -16.160 7.286 28.780 1.00 85.75 105 TYR A C 1
ATOM 828 O O . TYR A 1 105 ? -16.395 7.537 27.599 1.00 85.75 105 TYR A O 1
ATOM 836 N N . LEU A 1 106 ? -14.959 6.926 29.229 1.00 86.69 106 LEU A N 1
ATOM 837 C CA . LEU A 1 106 ? -13.782 6.791 28.376 1.00 86.69 106 LEU A CA 1
ATOM 838 C C . LEU A 1 106 ? -13.094 5.469 28.684 1.00 86.69 106 LEU A C 1
ATOM 840 O O . LEU A 1 106 ? -12.748 5.206 29.843 1.00 86.69 106 LEU A O 1
ATOM 844 N N . ALA A 1 107 ? -12.834 4.699 27.635 1.00 89.75 107 ALA A N 1
ATOM 845 C CA . ALA A 1 107 ? -11.964 3.544 27.705 1.00 89.75 107 ALA A CA 1
ATOM 846 C C . ALA A 1 107 ? -10.906 3.571 26.600 1.00 89.75 107 ALA A C 1
ATOM 848 O O . ALA A 1 107 ? -11.151 4.061 25.502 1.00 89.75 107 ALA A O 1
ATOM 849 N N . VAL A 1 108 ? -9.717 3.069 26.917 1.00 91.81 108 VAL A N 1
ATOM 850 C CA . VAL A 1 108 ? -8.595 2.915 25.996 1.00 91.81 108 VAL A CA 1
ATOM 851 C C . VAL A 1 108 ? -8.163 1.457 26.034 1.00 91.81 108 VAL A C 1
ATOM 853 O O . VAL A 1 108 ? -7.805 0.948 27.099 1.00 91.81 108 VAL A O 1
ATOM 856 N N . TYR A 1 109 ? -8.171 0.816 24.871 1.00 92.75 109 TYR A N 1
ATOM 857 C CA . TYR A 1 109 ? -7.712 -0.555 24.681 1.00 92.75 109 TYR A CA 1
ATOM 858 C C . TYR A 1 109 ? -6.532 -0.579 23.713 1.00 92.75 109 TYR A C 1
ATOM 860 O O . TYR A 1 109 ? -6.529 0.147 22.720 1.00 92.75 109 TYR A O 1
ATOM 868 N N . ALA A 1 110 ? -5.548 -1.429 23.990 1.00 93.81 110 ALA A N 1
ATOM 869 C CA . ALA A 1 110 ? -4.587 -1.875 22.992 1.00 93.81 110 ALA A CA 1
ATOM 870 C C . ALA A 1 110 ? -4.980 -3.276 22.527 1.00 93.81 110 ALA A C 1
ATOM 872 O O . ALA A 1 110 ? -5.297 -4.139 23.343 1.00 93.81 110 ALA A O 1
ATOM 873 N N . ILE A 1 111 ? -4.977 -3.490 21.220 1.00 93.62 111 ILE A N 1
ATOM 874 C CA . ILE A 1 111 ? -5.335 -4.753 20.585 1.00 93.62 111 ILE A CA 1
ATOM 875 C C . ILE A 1 111 ? -4.154 -5.163 19.714 1.00 93.62 111 ILE A C 1
ATOM 877 O O . ILE A 1 111 ? -3.686 -4.365 18.908 1.00 93.62 111 ILE A O 1
ATOM 881 N N . GLU A 1 112 ? -3.684 -6.392 19.870 1.00 94.56 112 GLU A N 1
ATOM 882 C CA . GLU A 1 112 ? -2.706 -7.008 18.977 1.00 94.56 112 GLU A CA 1
ATOM 883 C C . GLU A 1 112 ? -3.395 -8.115 18.189 1.00 94.56 112 GLU A C 1
ATOM 885 O O . GLU A 1 112 ? -4.134 -8.930 18.752 1.00 94.56 112 GLU A O 1
ATOM 890 N N . ILE A 1 113 ? -3.134 -8.136 16.888 1.00 93.31 113 ILE A N 1
ATOM 891 C CA . ILE A 1 113 ? -3.595 -9.167 15.975 1.00 93.31 113 ILE A CA 1
ATOM 892 C C . ILE A 1 113 ? -2.378 -9.759 15.288 1.00 93.31 113 ILE A C 1
ATOM 894 O O . ILE A 1 113 ? -1.671 -9.069 14.550 1.00 93.31 113 ILE A O 1
ATOM 898 N N . ASP A 1 114 ? -2.128 -11.039 15.536 1.00 92.50 114 ASP A N 1
ATOM 899 C CA . ASP A 1 114 ? -0.978 -11.730 14.968 1.00 92.50 114 ASP A CA 1
ATOM 900 C C . ASP A 1 114 ? -1.207 -12.139 13.498 1.00 92.50 114 ASP A C 1
ATOM 902 O O . ASP A 1 114 ? -2.261 -11.923 12.898 1.00 92.50 114 ASP A O 1
ATOM 906 N N . SER A 1 115 ? -0.195 -12.752 12.881 1.00 90.12 115 SER A N 1
ATOM 907 C CA . SER A 1 115 ? -0.270 -13.233 11.493 1.00 90.12 115 SER A CA 1
ATOM 908 C C . SER A 1 115 ? -1.278 -14.368 11.261 1.00 90.12 115 SER A C 1
ATOM 910 O O . SER A 1 115 ? -1.567 -14.688 10.111 1.00 90.12 115 SER A O 1
ATOM 912 N N . GLN A 1 116 ? -1.766 -15.007 12.325 1.00 91.00 116 GLN A N 1
ATOM 913 C CA . GLN A 1 116 ? -2.786 -16.059 12.289 1.00 91.00 116 GLN A CA 1
ATOM 914 C C . GLN A 1 116 ? -4.184 -15.498 12.598 1.00 91.00 116 GLN A C 1
ATOM 916 O O . GLN A 1 116 ? -5.147 -16.259 12.633 1.00 91.00 116 GLN A O 1
ATOM 921 N N . TYR A 1 117 ? -4.301 -14.175 12.766 1.00 89.25 117 TYR A N 1
ATOM 922 C CA . TYR A 1 117 ? -5.511 -13.456 13.156 1.00 89.25 117 TYR A CA 1
ATOM 923 C C . TYR A 1 117 ? -6.010 -13.775 14.574 1.00 89.25 117 TYR A C 1
ATOM 925 O O . TYR A 1 117 ? -7.179 -13.539 14.882 1.00 89.25 117 TYR A O 1
ATOM 933 N N . ASN A 1 118 ? -5.134 -14.247 15.466 1.00 91.69 118 ASN A N 1
ATOM 934 C CA . ASN A 1 118 ? -5.472 -14.328 16.884 1.00 91.69 118 ASN A CA 1
ATOM 935 C C . ASN A 1 118 ? -5.485 -12.922 17.487 1.00 91.69 118 ASN A C 1
ATOM 937 O O . ASN A 1 118 ? -4.575 -12.126 17.253 1.00 91.69 118 ASN A O 1
ATOM 941 N N . CYS A 1 119 ? -6.504 -12.636 18.295 1.00 93.19 11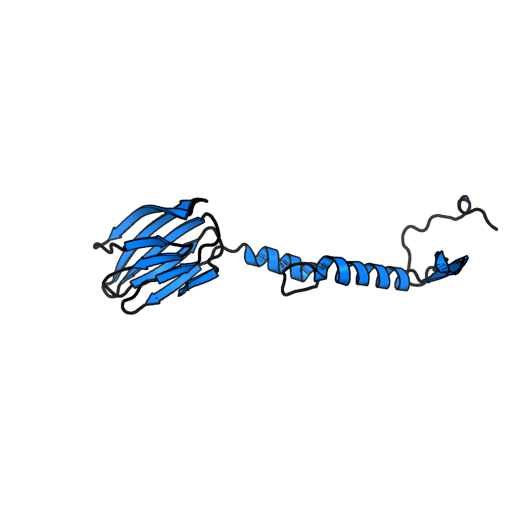9 CYS A N 1
ATOM 942 C CA . CYS A 1 119 ? -6.696 -11.339 18.933 1.00 93.19 119 CYS A CA 1
ATOM 943 C C . CYS A 1 119 ? -6.296 -11.395 20.409 1.00 93.19 119 CYS A C 1
ATOM 945 O O . CYS A 1 119 ? -6.836 -12.193 21.174 1.00 93.19 119 CYS A O 1
ATOM 947 N N . SER A 1 120 ? -5.407 -10.497 20.826 1.00 93.19 120 SER A N 1
ATOM 948 C CA . SER A 1 120 ? -5.108 -10.225 22.235 1.00 93.19 120 SER A CA 1
ATOM 949 C C . SER A 1 120 ? -5.478 -8.785 22.565 1.00 93.19 120 SER A C 1
ATOM 951 O O . SER A 1 120 ? -5.204 -7.883 21.780 1.00 93.19 120 SER A O 1
ATOM 953 N N . GLN A 1 121 ? -6.093 -8.553 23.725 1.00 92.50 121 GLN A N 1
ATOM 954 C CA . GLN A 1 121 ? -6.509 -7.217 24.157 1.00 92.50 121 GLN A CA 1
ATOM 955 C C . GLN A 1 121 ? -5.940 -6.868 25.531 1.00 92.50 121 GLN A C 1
ATOM 957 O O . GLN A 1 121 ? -5.880 -7.709 26.428 1.00 92.50 121 GLN A O 1
ATOM 962 N N . ILE A 1 122 ? -5.560 -5.606 25.693 1.00 92.44 122 ILE A N 1
ATOM 963 C CA . ILE A 1 122 ? -5.099 -5.009 26.941 1.00 92.44 122 ILE A CA 1
ATOM 964 C C . ILE A 1 122 ? -5.991 -3.805 27.226 1.00 92.44 122 ILE A C 1
ATOM 966 O O . ILE A 1 122 ? -6.061 -2.864 26.434 1.00 92.44 122 ILE A O 1
ATOM 970 N N . GLU A 1 123 ? -6.660 -3.821 28.373 1.00 91.94 123 GLU A N 1
ATOM 971 C CA . GLU A 1 123 ? -7.352 -2.648 28.899 1.00 91.94 123 GLU A CA 1
ATOM 972 C C . GLU A 1 123 ? -6.320 -1.704 29.531 1.00 91.94 123 GLU A C 1
ATOM 974 O O . GLU A 1 123 ? -5.658 -2.072 30.499 1.00 91.94 123 GLU A O 1
ATOM 979 N N . ILE A 1 124 ? -6.160 -0.497 28.979 1.00 88.06 124 ILE A N 1
ATOM 980 C CA . ILE A 1 124 ? -5.193 0.494 29.482 1.00 88.06 124 ILE A CA 1
ATOM 981 C C . ILE A 1 124 ? -5.871 1.442 30.473 1.00 88.06 124 ILE A C 1
ATOM 983 O O . ILE A 1 124 ? -5.382 1.663 31.579 1.00 88.06 124 ILE A O 1
ATOM 987 N N . ILE A 1 125 ? -7.012 2.014 30.081 1.00 86.62 125 ILE A N 1
ATOM 988 C CA . ILE A 1 125 ? -7.837 2.877 30.934 1.00 86.62 125 ILE A CA 1
ATOM 989 C C . ILE A 1 125 ? -9.286 2.474 30.724 1.00 86.62 125 ILE A C 1
ATOM 991 O O . ILE A 1 125 ? -9.730 2.383 29.589 1.00 86.62 125 ILE A O 1
ATOM 995 N N . ASN A 1 126 ? -10.051 2.327 31.799 1.00 80.19 126 ASN A N 1
ATOM 996 C CA . ASN A 1 126 ? -11.494 2.152 31.707 1.00 80.19 126 ASN A CA 1
ATOM 997 C C . ASN A 1 126 ? -12.185 2.911 32.833 1.00 80.19 126 ASN A C 1
ATOM 999 O O . ASN A 1 126 ? -12.494 2.386 33.907 1.00 80.19 126 ASN A O 1
ATOM 1003 N N . LYS A 1 127 ? -12.395 4.207 32.609 1.00 71.50 127 LYS A N 1
ATOM 1004 C CA . LYS A 1 127 ? -13.133 5.018 33.569 1.00 71.50 127 LYS A CA 1
ATOM 1005 C C . LYS A 1 127 ? -14.617 4.744 33.358 1.00 71.50 127 LYS A C 1
ATOM 1007 O O . LYS A 1 127 ? -15.183 5.164 32.355 1.00 71.50 127 LYS A O 1
ATOM 1012 N N . LYS A 1 128 ? -15.239 4.119 34.365 1.00 71.25 128 LYS A N 1
ATOM 1013 C CA . LYS A 1 128 ? -16.690 3.868 34.457 1.00 71.25 128 LYS A CA 1
ATOM 1014 C C . LYS A 1 128 ? -17.231 2.723 33.569 1.00 71.25 128 LYS A C 1
ATOM 1016 O O . LYS A 1 128 ? -18.403 2.740 33.219 1.00 71.25 128 LYS A O 1
ATOM 1021 N N . GLN A 1 129 ? -16.415 1.690 33.327 1.00 77.19 129 GLN A N 1
ATOM 1022 C CA . GLN A 1 129 ? -16.834 0.341 32.892 1.00 77.19 129 GLN A CA 1
ATOM 1023 C C . GLN A 1 129 ? -17.410 0.199 31.463 1.00 77.19 129 GLN A C 1
ATOM 1025 O O . GLN A 1 129 ? -18.354 -0.564 31.268 1.00 77.19 129 GLN A O 1
ATOM 1030 N N . ILE A 1 130 ? -16.845 0.856 30.445 1.00 82.69 130 ILE A N 1
ATOM 1031 C CA . ILE A 1 130 ? -17.121 0.445 29.050 1.00 82.69 130 ILE A CA 1
ATOM 1032 C C . ILE A 1 130 ? -16.419 -0.899 28.835 1.00 82.69 130 ILE A C 1
ATOM 1034 O O . ILE A 1 130 ? -15.214 -0.960 29.036 1.00 82.69 130 ILE A O 1
ATOM 1038 N N . LYS A 1 131 ? -17.122 -1.973 28.468 1.00 83.88 131 LYS A N 1
ATOM 1039 C CA . LYS A 1 131 ? -16.526 -3.312 28.318 1.00 83.88 131 LYS A CA 1
ATOM 1040 C C . LYS A 1 131 ? -16.893 -3.880 26.950 1.00 83.88 131 LYS A C 1
ATOM 1042 O O . LYS A 1 131 ? -17.750 -4.765 26.876 1.00 83.88 131 LYS A O 1
ATOM 1047 N N . PRO A 1 132 ? -16.244 -3.384 25.884 1.00 86.81 132 PRO A N 1
ATOM 1048 C CA . PRO A 1 132 ? -16.569 -3.823 24.547 1.00 86.81 132 PRO A CA 1
ATOM 1049 C C . PRO A 1 132 ? -16.241 -5.310 24.403 1.00 86.81 132 PRO A C 1
ATOM 1051 O O . PRO A 1 132 ? -15.224 -5.803 24.896 1.00 86.81 132 PRO A O 1
ATOM 1054 N N . ILE A 1 133 ? -17.087 -6.026 23.676 1.00 89.06 133 ILE A N 1
ATOM 1055 C CA . ILE A 1 133 ? -16.774 -7.363 23.191 1.00 89.06 133 ILE A CA 1
ATOM 1056 C C . ILE A 1 133 ? -15.967 -7.185 21.910 1.00 89.06 133 ILE A C 1
ATOM 1058 O O . ILE A 1 133 ? -16.490 -6.699 20.904 1.00 89.06 133 ILE A O 1
ATOM 1062 N N . ILE A 1 134 ? -14.692 -7.560 21.966 1.00 90.81 134 ILE A N 1
ATOM 1063 C CA . ILE A 1 134 ? -13.762 -7.498 20.841 1.00 90.81 134 ILE A CA 1
ATOM 1064 C C . ILE A 1 134 ? -13.539 -8.919 20.328 1.00 90.81 134 ILE A C 1
ATOM 1066 O O . ILE A 1 134 ? -13.115 -9.798 21.076 1.00 90.81 134 ILE A O 1
ATOM 1070 N N . THR A 1 135 ? -13.846 -9.147 19.055 1.00 91.50 135 THR A N 1
ATOM 1071 C CA . THR A 1 135 ? -13.693 -10.452 18.396 1.00 91.50 135 THR A CA 1
ATOM 1072 C C . THR A 1 135 ? -13.082 -10.281 17.017 1.00 91.50 135 THR A C 1
ATOM 1074 O O . THR A 1 135 ? -13.260 -9.242 16.386 1.00 91.50 135 THR A O 1
ATOM 1077 N N . VAL A 1 136 ? -12.363 -11.296 16.548 1.00 91.94 136 VAL A N 1
ATOM 1078 C CA . VAL A 1 136 ? -11.845 -11.356 15.180 1.00 91.94 136 VAL A CA 1
ATOM 1079 C C . VAL A 1 136 ? -12.374 -12.628 14.540 1.00 91.94 136 VAL A C 1
ATOM 1081 O O . VAL A 1 136 ? -12.144 -13.715 15.062 1.00 91.94 136 VAL A O 1
ATOM 1084 N N . ASP A 1 137 ? -13.076 -12.482 13.420 1.00 90.75 137 ASP A N 1
ATOM 1085 C CA . ASP A 1 137 ? -13.516 -13.600 12.588 1.00 90.75 137 ASP A CA 1
ATOM 1086 C C . ASP A 1 137 ? -13.323 -13.250 11.114 1.00 90.75 137 ASP A C 1
ATOM 1088 O O . ASP A 1 137 ? -13.624 -12.136 10.691 1.00 90.75 137 ASP A O 1
ATOM 1092 N N . ASN A 1 138 ? -12.775 -14.187 10.341 1.00 88.81 138 ASN A N 1
ATOM 1093 C CA . ASN A 1 138 ? -12.530 -14.052 8.905 1.00 88.81 138 ASN A CA 1
ATOM 1094 C C . ASN A 1 138 ? -11.988 -12.665 8.479 1.00 88.81 138 ASN A C 1
ATOM 1096 O O . ASN A 1 138 ? -12.522 -12.030 7.569 1.00 88.81 138 ASN A O 1
ATOM 1100 N N . LYS A 1 139 ? -10.927 -12.186 9.151 1.00 88.44 139 LYS A N 1
ATOM 1101 C CA . LYS A 1 139 ? -10.283 -10.874 8.910 1.00 88.44 139 LYS A CA 1
ATOM 1102 C C . LYS A 1 139 ? -11.142 -9.643 9.233 1.00 88.44 139 LYS A C 1
ATOM 1104 O O . LYS A 1 139 ? -10.840 -8.538 8.778 1.00 88.44 139 LYS A O 1
ATOM 1109 N N . ILE A 1 140 ? -12.196 -9.809 10.023 1.00 89.44 140 ILE A N 1
ATOM 1110 C CA . ILE A 1 140 ? -13.053 -8.726 10.496 1.00 89.44 140 ILE A CA 1
ATOM 1111 C C . ILE A 1 140 ? -12.899 -8.621 12.010 1.00 89.44 140 ILE A C 1
ATOM 1113 O O . ILE A 1 140 ? -13.336 -9.497 12.756 1.00 89.44 140 ILE A O 1
ATOM 1117 N N . LEU A 1 141 ? -12.291 -7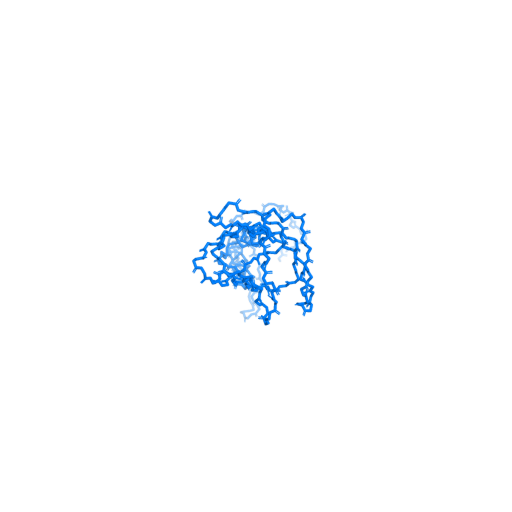.526 12.464 1.00 90.94 141 LEU A N 1
ATOM 1118 C CA . LEU A 1 141 ? -12.295 -7.131 13.867 1.00 90.94 141 LEU A CA 1
ATOM 1119 C C . LEU A 1 141 ? -13.637 -6.462 14.177 1.00 90.94 141 LEU A C 1
ATOM 1121 O O . LEU A 1 141 ? -13.973 -5.427 13.607 1.00 90.94 141 LEU A O 1
ATOM 1125 N N . THR A 1 142 ? -14.391 -7.055 15.089 1.00 90.19 142 THR A N 1
ATOM 1126 C CA . THR A 1 142 ? -15.713 -6.603 15.518 1.00 90.19 142 THR A CA 1
ATOM 1127 C C . THR A 1 142 ? -15.616 -6.082 16.944 1.00 90.19 142 THR A C 1
ATOM 1129 O O . THR A 1 142 ? -15.245 -6.826 17.853 1.00 90.19 142 THR A O 1
ATOM 1132 N N . ILE A 1 143 ? -15.981 -4.817 17.148 1.00 89.19 143 ILE A N 1
ATOM 1133 C CA . ILE A 1 143 ? -16.061 -4.169 18.462 1.00 89.19 143 ILE A CA 1
ATOM 1134 C C . ILE A 1 143 ? -17.536 -3.926 18.765 1.00 89.19 143 ILE A C 1
ATOM 1136 O O . ILE A 1 143 ? -18.192 -3.153 18.066 1.00 89.19 143 ILE A O 1
ATOM 1140 N N . SER A 1 144 ? -18.060 -4.576 19.800 1.00 86.31 144 SER A N 1
ATOM 1141 C CA . SER A 1 144 ? -19.488 -4.540 20.138 1.00 86.31 144 SER A CA 1
ATOM 1142 C C . SER A 1 144 ? -19.702 -3.989 21.540 1.00 86.31 144 SER A C 1
ATOM 1144 O O . SER A 1 144 ? -19.015 -4.397 22.470 1.00 86.31 144 SER A O 1
ATOM 1146 N N . GLU A 1 145 ? -20.680 -3.103 21.711 1.00 81.81 145 GLU A N 1
ATOM 1147 C CA . GLU A 1 145 ? -21.081 -2.572 23.016 1.00 81.81 145 GLU A CA 1
ATOM 1148 C C . GLU A 1 145 ? -22.611 -2.455 23.083 1.00 81.81 145 GLU A C 1
ATOM 1150 O O . GLU A 1 145 ? -23.275 -2.224 22.070 1.00 81.81 145 GLU A O 1
ATOM 1155 N N . ASN A 1 146 ? -23.186 -2.621 24.277 1.00 76.19 146 ASN A N 1
ATOM 1156 C CA . ASN A 1 146 ? -24.643 -2.624 24.466 1.00 76.19 146 ASN A CA 1
ATOM 1157 C C . ASN A 1 146 ? -25.262 -1.213 24.410 1.00 76.19 146 ASN A C 1
ATOM 1159 O O . ASN A 1 146 ? -26.478 -1.050 24.248 1.00 76.19 146 ASN A O 1
ATOM 1163 N N . ALA A 1 147 ? -24.426 -0.188 24.557 1.00 76.88 147 ALA A N 1
ATOM 1164 C CA . ALA A 1 147 ? -24.778 1.220 24.454 1.00 76.88 147 ALA A CA 1
ATOM 1165 C C . ALA A 1 147 ? -24.214 1.837 23.165 1.00 76.88 147 ALA A C 1
ATOM 1167 O O . ALA A 1 147 ? -23.403 1.232 22.469 1.00 76.88 147 ALA A O 1
ATOM 1168 N N . TRP A 1 148 ? -24.633 3.066 22.844 1.00 81.12 148 TRP A N 1
ATOM 1169 C CA . TRP A 1 148 ? -23.955 3.837 21.800 1.00 81.12 148 TRP A CA 1
ATOM 1170 C C . TRP A 1 148 ? -22.481 3.983 22.142 1.00 81.12 148 TRP A C 1
ATOM 1172 O O . TRP A 1 148 ? -22.126 4.297 23.285 1.00 81.12 148 TRP A O 1
ATOM 1182 N N . ILE A 1 149 ? -21.659 3.802 21.122 1.00 80.81 149 ILE A N 1
ATOM 1183 C CA . ILE A 1 149 ? -20.224 3.917 21.230 1.00 80.81 149 ILE A CA 1
ATOM 1184 C C . ILE A 1 149 ? -19.698 4.715 20.047 1.00 80.81 149 ILE A C 1
ATOM 1186 O O . ILE A 1 149 ? -20.127 4.543 18.901 1.00 80.81 149 ILE A O 1
ATOM 1190 N N . SER A 1 150 ? -18.769 5.606 20.356 1.00 82.00 150 SER A N 1
ATOM 1191 C CA . SER A 1 150 ? -17.902 6.234 19.381 1.00 82.00 150 SER A CA 1
ATOM 1192 C C . SER A 1 150 ? -16.485 5.747 19.638 1.00 82.00 150 SER A C 1
ATOM 1194 O O . SER A 1 150 ? -16.031 5.682 20.782 1.00 82.00 150 SER A O 1
ATOM 1196 N N . ALA A 1 151 ? -15.809 5.359 18.567 1.00 85.75 151 ALA A N 1
ATOM 1197 C CA . ALA A 1 151 ? -14.452 4.860 18.600 1.00 85.75 151 ALA A CA 1
ATOM 1198 C C . ALA A 1 151 ? -13.554 5.748 17.755 1.00 85.75 151 ALA A C 1
ATOM 1200 O O . ALA A 1 151 ? -13.883 6.048 16.609 1.00 85.75 151 ALA A O 1
ATOM 1201 N N . LEU A 1 152 ? -12.399 6.103 18.303 1.00 86.50 152 LEU A N 1
ATOM 1202 C CA . LEU A 1 152 ? -11.237 6.526 17.545 1.00 86.50 152 LEU A CA 1
ATOM 1203 C C . LEU A 1 152 ? -10.274 5.342 17.468 1.00 86.50 152 LEU A C 1
ATOM 1205 O O . LEU A 1 152 ? -9.846 4.812 18.495 1.00 86.50 152 LEU A O 1
ATOM 1209 N N . ILE A 1 153 ? -9.951 4.933 16.248 1.00 87.19 153 ILE A N 1
ATOM 1210 C CA . ILE A 1 153 ? -9.132 3.760 15.963 1.00 87.19 153 ILE A CA 1
ATOM 1211 C C . ILE A 1 153 ? -7.822 4.229 15.345 1.00 87.19 153 ILE A C 1
ATOM 1213 O O . ILE A 1 153 ? -7.832 4.944 14.343 1.00 87.19 153 ILE A O 1
ATOM 1217 N N . LEU A 1 154 ? -6.714 3.807 15.948 1.00 87.69 154 LEU A N 1
ATOM 1218 C CA . LEU A 1 154 ? -5.352 4.023 15.475 1.00 87.69 154 LEU A CA 1
ATOM 1219 C C . LEU A 1 154 ? -4.726 2.665 15.191 1.00 87.69 154 LEU A C 1
ATOM 1221 O O . LEU A 1 154 ? -4.631 1.861 16.111 1.00 87.69 154 LEU A O 1
ATOM 1225 N N . SER A 1 155 ? -4.288 2.400 13.962 1.00 87.06 155 SER A N 1
ATOM 1226 C CA . SER A 1 155 ? -3.668 1.115 13.605 1.00 87.06 155 SER A CA 1
ATOM 1227 C C . SER A 1 155 ? -2.274 1.281 13.011 1.00 87.06 155 SER A C 1
ATOM 1229 O O . SER A 1 155 ? -2.011 2.244 12.292 1.00 87.06 155 SER A O 1
ATOM 1231 N N . THR A 1 156 ? -1.391 0.317 13.291 1.00 85.94 156 THR A N 1
ATOM 1232 C CA . THR A 1 156 ? -0.047 0.220 12.696 1.00 85.94 156 THR A CA 1
ATOM 1233 C C . THR A 1 156 ? -0.051 -0.210 11.230 1.00 85.94 156 THR A C 1
ATOM 1235 O O . THR A 1 156 ? 0.997 -0.164 10.589 1.00 85.94 156 THR A O 1
ATOM 1238 N N . ILE A 1 157 ? -1.209 -0.597 10.688 1.00 79.69 157 ILE A N 1
ATOM 1239 C CA . ILE A 1 157 ? -1.412 -0.838 9.258 1.00 79.69 157 ILE A CA 1
ATOM 1240 C C . ILE A 1 157 ? -2.643 -0.069 8.759 1.00 79.69 157 ILE A C 1
ATOM 1242 O O . ILE A 1 157 ? -3.524 0.268 9.555 1.00 79.69 157 ILE A O 1
ATOM 1246 N N . PRO A 1 158 ? -2.765 0.168 7.444 1.00 73.06 158 PRO A N 1
ATOM 1247 C CA . PRO A 1 158 ? -3.986 0.718 6.876 1.00 73.06 158 PRO A CA 1
ATOM 1248 C C .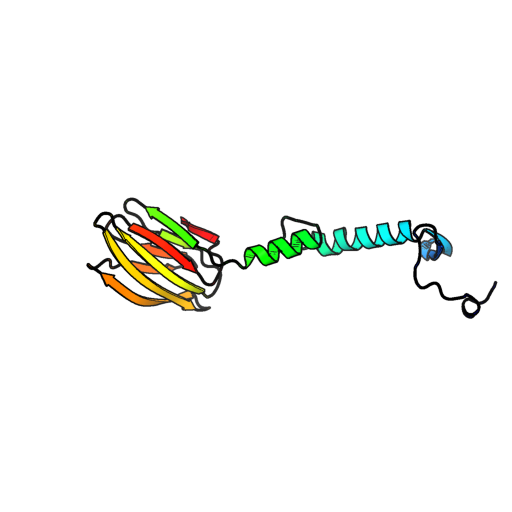 PRO A 1 158 ? -5.197 -0.190 7.139 1.00 73.06 158 PRO A C 1
ATOM 1250 O O . PRO A 1 158 ? -5.209 -1.370 6.778 1.00 73.06 158 PRO A O 1
ATOM 1253 N N . ILE A 1 159 ? -6.238 0.380 7.744 1.00 70.75 159 ILE A N 1
ATOM 1254 C CA . ILE A 1 159 ? -7.578 -0.207 7.818 1.00 70.75 159 ILE A CA 1
ATOM 1255 C C . ILE A 1 159 ? -8.279 0.071 6.491 1.00 70.75 159 ILE A C 1
ATOM 1257 O O . ILE A 1 159 ? -8.324 1.212 6.039 1.00 70.75 159 ILE A O 1
ATOM 1261 N N . THR A 1 160 ? -8.818 -0.972 5.864 1.00 67.75 160 THR A N 1
ATOM 1262 C CA . THR A 1 160 ? -9.372 -0.864 4.501 1.00 67.75 160 THR A CA 1
ATOM 1263 C C . THR A 1 160 ? -10.851 -0.510 4.465 1.00 67.75 160 THR A C 1
ATOM 1265 O O . THR A 1 160 ? -11.303 0.102 3.503 1.00 67.75 160 THR A O 1
ATOM 1268 N N . GLU A 1 161 ? -11.609 -0.853 5.505 1.00 69.19 161 GLU A N 1
ATOM 1269 C CA . GLU A 1 161 ? -13.035 -0.553 5.572 1.00 69.19 161 GLU A CA 1
ATOM 1270 C C . GLU A 1 161 ? -13.507 -0.533 7.030 1.00 69.19 161 GLU A C 1
ATOM 1272 O O . GLU A 1 161 ? -13.099 -1.389 7.822 1.00 69.19 161 GLU A O 1
ATOM 1277 N N . ILE A 1 162 ? -14.383 0.421 7.365 1.00 68.19 162 ILE A N 1
ATOM 1278 C CA . ILE A 1 162 ? -15.161 0.398 8.605 1.00 68.19 162 ILE A CA 1
ATOM 1279 C C . ILE A 1 162 ? -16.636 0.334 8.245 1.00 68.19 162 ILE A C 1
ATOM 1281 O O . ILE A 1 162 ? -17.159 1.261 7.625 1.00 68.19 162 ILE A O 1
ATOM 1285 N N . LYS A 1 163 ? -17.287 -0.762 8.639 1.00 65.19 163 LYS A N 1
ATOM 1286 C CA . LYS A 1 163 ? -18.717 -0.988 8.416 1.00 65.19 163 LYS A CA 1
ATOM 1287 C C . LYS A 1 163 ? -19.529 -0.714 9.650 1.00 65.19 163 LYS A C 1
ATOM 1289 O O . LYS A 1 163 ? -19.141 -1.101 10.780 1.00 65.19 163 LYS A O 1
#

Sequence (163 aa):
MAKFTDYTEKTEPVDTDLALIYDTPAKVNKKFTFGNLWKWIAKKIVSEGISQLETTNKTIPGAINELNSNTQFMLQTSSKNKNNINIVINSRCSIILLLNNYSGYLAVYAIEIDSQYNCSQIEIINKKQIKPIITVDNKILTISENAWISALILSTIPITEIK

Radius of gyration: 29.13 Å; chains: 1; bounding box: 65×32×78 Å

Foldseek 3Di:
DDDPVVDDDDPDADQQDKDWDQPPVVRDIDIDRPVVVVVVVVVCCQPVPQVPQPAPDSDPVRSVVRVVVQQDWDFDKDWDAADKWKWAADAWKWKWKWKDAPVGWIWIKIWTQHRVRDIDIDTPDGGPDFDWDWDDDPRITITHGRGIMMMTMTMSHDTDDID

Secondary structure (DSSP, 8-state):
---GGGSPP-SS--TT-EEEEEETTTTEEEEEEHHHHHHHHHHHIIIIIGGGSS-S--SHHHHHHHHHHTTPPEEEEEEESSS-EEEE--S-EEEEEEEE-TT--EEEEEEEE-TT--EEEEEEEEET----EEEEETTEEEEE-SS-EEEEEEESS----B-

pLDDT: mean 85.22, std 9.97, range [51.62, 96.31]